Protein AF-A0A8B7TNI5-F1 (afdb_monomer_lite)

Organism: Castor canadensis (NCBI:txid51338)

Radius of gyration: 30.62 Å; chains: 1; bounding box: 78×44×74 Å

InterPro domains:
  IPR001715 Calponin homology domain [PS50021] (1-86)
  IPR036872 CH domain superfamily [G3DSA:1.10.418.10] (1-121)
  IPR043936 HOOK, N-terminal [PF19047] (1-116)

Sequence (181 aa):
MAQVLHQIDVAWFNESWLSRIKDDVGDNWRIKASNLKKVLQGIMSYYHEFLGQQISEELIPDLNQITECSDSVELGRLLQLILGCAVNCEKKQEHIKNIMTLEESVQHVVMTAIQELMSKEIVSSPTSDAVGELEQQLKRALEELQEALAEKEELKQRCQELDMQVWTKNPDWKRAFSYFN

pLDDT: mean 86.15, std 14.35, range [37.81, 97.44]

Foldseek 3Di:
DLVLLCVLPCPQSPPVLSVVQDPPCDLVLVSVLVNVVSLLVSLQCCCCPVVVWHADPVLQADSCCCRPVVDVVSVVSSVLSSLVSNCRGPCNVVVVVVLVVDDPVSNVVNVVSNVVRVVRRPPSVCDPVNVVVVVVVVVVVVVVVVVVVVVVVVVVVVVVVVVVVCCVVPCVVVVVVVVVD

Secondary structure (DSSP, 8-state):
-HHHHHHH-TTTS-HHHHTTSPS--TT-HHHHHHHHHHHHHHHHHIIIIIS--PPPGGGS--HHIIIII--HHHHHHHHHHHHHHHHHSTTHHHHHHHHHTS-HHHHHHHHHHHHHHHHHS------HHHHHHHHHHHHHHHHHHHHHHHHHHHHHHHHHHHHHHHHHH-HHHHHHHHT--

Structure (mmCIF, N/CA/C/O backbone):
data_AF-A0A8B7TNI5-F1
#
_entry.id   AF-A0A8B7TNI5-F1
#
loop_
_atom_site.group_PDB
_atom_site.id
_atom_site.type_symbol
_atom_site.label_atom_id
_atom_site.label_alt_id
_atom_site.label_comp_id
_atom_site.label_asym_id
_atom_site.label_entity_id
_atom_site.label_seq_id
_atom_site.pdbx_PDB_ins_code
_atom_site.Cartn_x
_atom_site.Cartn_y
_atom_site.Cartn_z
_atom_site.occupancy
_atom_site.B_iso_or_equiv
_atom_site.auth_seq_id
_atom_site.auth_comp_id
_atom_site.auth_asym_id
_atom_site.auth_atom_id
_atom_site.pdbx_PDB_model_num
ATOM 1 N N . MET A 1 1 ? 5.399 1.783 -11.616 1.00 93.06 1 MET A N 1
ATOM 2 C CA . MET A 1 1 ? 5.480 1.746 -10.135 1.00 93.06 1 MET A CA 1
ATOM 3 C C . MET A 1 1 ? 6.396 2.828 -9.589 1.00 93.06 1 MET A C 1
ATOM 5 O O . MET A 1 1 ? 5.879 3.753 -8.990 1.00 93.06 1 MET A O 1
ATOM 9 N N . ALA A 1 2 ? 7.711 2.789 -9.838 1.00 95.44 2 ALA A N 1
ATOM 10 C CA . ALA A 1 2 ? 8.630 3.803 -9.300 1.00 95.44 2 ALA A CA 1
ATOM 11 C C . ALA A 1 2 ? 8.264 5.248 -9.697 1.00 95.44 2 ALA A C 1
ATOM 13 O O . ALA A 1 2 ? 8.223 6.130 -8.849 1.00 95.44 2 ALA A O 1
ATOM 14 N N . GLN A 1 3 ? 7.893 5.467 -10.961 1.00 95.94 3 GLN A N 1
ATOM 15 C CA . GLN A 1 3 ? 7.399 6.767 -11.435 1.00 95.94 3 GLN A CA 1
ATOM 16 C C . GLN A 1 3 ? 6.119 7.227 -10.714 1.00 95.94 3 GLN A C 1
ATOM 18 O O . GLN A 1 3 ? 5.946 8.415 -10.478 1.00 95.94 3 GLN A O 1
ATOM 23 N N . VAL A 1 4 ? 5.234 6.294 -10.345 1.00 96.31 4 VAL A N 1
ATOM 24 C CA . VAL A 1 4 ? 3.995 6.606 -9.613 1.00 96.31 4 VAL A CA 1
ATOM 25 C C . VAL A 1 4 ? 4.327 7.038 -8.187 1.00 96.31 4 VAL A C 1
ATOM 27 O O . VAL A 1 4 ? 3.813 8.048 -7.733 1.00 96.31 4 VAL A O 1
ATOM 30 N N . LEU A 1 5 ? 5.243 6.336 -7.514 1.00 97.06 5 LEU A N 1
ATOM 31 C CA . LEU A 1 5 ? 5.729 6.725 -6.185 1.00 97.06 5 LEU A CA 1
ATOM 32 C C . LEU A 1 5 ? 6.367 8.119 -6.193 1.00 97.06 5 LEU A C 1
ATOM 34 O O . LEU A 1 5 ? 6.059 8.931 -5.327 1.00 97.06 5 LEU A O 1
ATOM 38 N N . HIS A 1 6 ? 7.166 8.432 -7.217 1.00 96.94 6 HIS A N 1
AT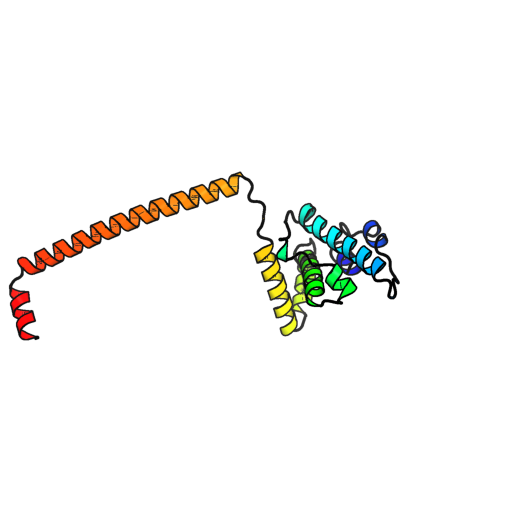OM 39 C CA . HIS A 1 6 ? 7.704 9.781 -7.414 1.00 96.94 6 HIS A CA 1
ATOM 40 C C . HIS A 1 6 ? 6.601 10.842 -7.543 1.00 96.94 6 HIS A C 1
ATOM 42 O O . HIS A 1 6 ? 6.717 11.913 -6.963 1.00 96.94 6 HIS A O 1
ATOM 48 N N . GLN A 1 7 ? 5.514 10.555 -8.267 1.00 95.44 7 GLN A N 1
ATOM 49 C CA . GLN A 1 7 ? 4.387 11.487 -8.399 1.00 95.44 7 GLN A CA 1
ATOM 50 C C . GLN A 1 7 ? 3.573 11.643 -7.107 1.00 95.44 7 GLN A C 1
ATOM 52 O O . GLN A 1 7 ? 3.079 12.738 -6.842 1.00 95.44 7 GLN A O 1
ATOM 57 N N . ILE A 1 8 ? 3.432 10.566 -6.326 1.00 95.00 8 ILE A N 1
ATOM 58 C CA . ILE A 1 8 ? 2.731 10.577 -5.034 1.00 95.00 8 ILE A CA 1
ATOM 59 C C . ILE A 1 8 ? 3.441 11.518 -4.060 1.00 95.00 8 ILE A C 1
ATOM 61 O O . ILE A 1 8 ? 2.802 12.367 -3.440 1.00 95.00 8 ILE A O 1
ATOM 65 N N . ASP A 1 9 ? 4.762 11.381 -3.945 1.00 94.81 9 ASP A N 1
ATOM 66 C CA . ASP A 1 9 ? 5.557 12.178 -3.021 1.00 94.81 9 ASP A CA 1
ATOM 67 C C . ASP A 1 9 ? 6.969 12.404 -3.572 1.00 94.81 9 ASP A C 1
ATOM 69 O O . ASP A 1 9 ? 7.885 11.600 -3.388 1.00 94.81 9 ASP A O 1
ATOM 73 N N . VAL A 1 10 ? 7.141 13.535 -4.259 1.00 94.94 10 VAL A N 1
ATOM 74 C CA . VAL A 1 10 ? 8.417 13.939 -4.869 1.00 94.94 10 VAL A CA 1
ATOM 75 C C . VAL A 1 10 ? 9.484 14.230 -3.808 1.00 94.94 10 VAL A C 1
ATOM 77 O O . VAL A 1 10 ? 10.674 14.095 -4.096 1.00 94.94 10 VAL A O 1
ATOM 80 N N . ALA A 1 11 ? 9.086 14.637 -2.597 1.00 94.19 11 ALA A N 1
ATOM 81 C CA . ALA A 1 11 ? 10.032 14.959 -1.534 1.00 94.19 11 ALA A CA 1
ATOM 82 C C . ALA A 1 11 ? 10.713 13.683 -1.024 1.00 94.19 11 ALA A C 1
ATOM 84 O O . ALA A 1 11 ? 11.940 13.651 -0.883 1.00 94.19 11 ALA A O 1
ATOM 85 N N . TRP A 1 12 ? 9.931 12.616 -0.836 1.00 95.62 12 TRP A N 1
ATOM 86 C CA . TRP A 1 12 ? 10.450 11.314 -0.426 1.00 95.62 12 TRP A CA 1
ATOM 87 C C . TRP A 1 12 ? 11.067 10.526 -1.586 1.00 95.62 12 TRP A C 1
ATOM 89 O O . TRP A 1 12 ? 12.254 10.192 -1.584 1.00 95.62 12 TRP A O 1
ATOM 99 N N . PHE A 1 13 ? 10.277 10.258 -2.625 1.00 97.06 13 PHE A N 1
ATOM 100 C CA . PHE A 1 13 ? 10.674 9.465 -3.786 1.00 97.06 13 PHE A CA 1
ATOM 101 C C . PHE A 1 13 ? 11.330 10.341 -4.855 1.00 97.06 13 PHE A C 1
ATOM 103 O O . PHE A 1 13 ? 10.938 10.310 -6.015 1.00 97.06 13 PHE A O 1
ATOM 110 N N . ASN A 1 14 ? 12.324 11.142 -4.478 1.00 96.62 14 ASN A N 1
ATOM 111 C CA . ASN A 1 14 ? 12.958 12.139 -5.346 1.00 96.62 14 ASN A CA 1
ATOM 112 C C . ASN A 1 14 ? 13.731 11.546 -6.549 1.00 96.62 14 ASN A C 1
ATOM 114 O O . ASN A 1 14 ? 13.917 10.334 -6.684 1.00 96.62 14 ASN A O 1
ATOM 118 N N . GLU A 1 15 ? 14.246 12.417 -7.422 1.00 96.31 15 GLU A N 1
ATOM 119 C CA . GLU A 1 15 ? 15.010 12.027 -8.621 1.00 96.31 15 GLU A CA 1
ATOM 120 C C . GLU A 1 15 ? 16.250 11.166 -8.308 1.00 96.31 15 GLU A C 1
ATOM 122 O O . GLU A 1 15 ? 16.621 10.276 -9.080 1.00 96.31 15 GLU A O 1
ATOM 127 N N . SER A 1 16 ? 16.880 11.372 -7.147 1.00 96.56 16 SER A N 1
ATOM 128 C CA . SER A 1 16 ? 18.048 10.585 -6.724 1.00 96.56 16 SER A CA 1
ATOM 129 C C . SER A 1 16 ? 17.676 9.161 -6.310 1.00 96.56 16 SER A C 1
ATOM 131 O O . SER A 1 16 ? 18.493 8.248 -6.431 1.00 96.56 16 SER A O 1
ATOM 133 N N . TRP A 1 17 ? 16.457 8.948 -5.813 1.00 97.06 17 TRP A N 1
ATOM 134 C CA . TRP A 1 17 ? 15.911 7.612 -5.601 1.00 97.06 17 TRP A CA 1
ATOM 135 C C . TRP A 1 17 ? 15.480 6.983 -6.930 1.00 97.06 17 TRP A C 1
ATOM 137 O O . TRP A 1 17 ? 15.874 5.853 -7.228 1.00 97.06 17 TRP A O 1
ATOM 147 N N . LEU A 1 18 ? 14.745 7.733 -7.758 1.00 96.19 18 LEU A N 1
ATOM 148 C CA . LEU A 1 18 ? 14.200 7.242 -9.025 1.00 96.19 18 LEU A CA 1
ATOM 149 C C . LEU A 1 18 ? 15.302 6.816 -10.008 1.00 96.19 18 LEU A C 1
ATOM 151 O O . LEU A 1 18 ? 15.192 5.758 -10.618 1.00 96.19 18 LEU A O 1
ATOM 155 N N . SER A 1 19 ? 16.409 7.559 -10.085 1.00 95.31 19 SER A N 1
ATOM 156 C CA . SER A 1 19 ? 17.571 7.229 -10.933 1.00 95.31 19 SER A CA 1
ATOM 157 C C . SER A 1 19 ? 18.267 5.904 -10.582 1.00 95.31 19 SER A C 1
ATOM 159 O O . SER A 1 19 ? 19.044 5.376 -11.378 1.00 95.31 19 SER A O 1
ATOM 161 N N . ARG A 1 20 ? 17.990 5.316 -9.408 1.00 95.00 20 ARG A N 1
ATOM 162 C CA . ARG A 1 20 ? 18.492 3.979 -9.029 1.00 95.00 20 ARG A CA 1
ATOM 163 C C . ARG A 1 20 ? 17.708 2.852 -9.698 1.00 95.00 20 ARG A C 1
ATOM 165 O O . ARG A 1 20 ? 18.152 1.693 -9.667 1.00 95.00 20 ARG A O 1
ATOM 172 N N . ILE A 1 21 ? 16.537 3.163 -10.243 1.00 95.31 21 ILE A N 1
ATOM 173 C CA . ILE A 1 21 ? 15.686 2.244 -10.987 1.00 95.31 21 ILE A CA 1
ATOM 174 C C . ILE A 1 21 ? 16.141 2.273 -12.442 1.00 95.31 21 ILE A C 1
ATOM 176 O O . ILE A 1 21 ? 16.249 3.331 -13.049 1.00 95.31 21 ILE A O 1
ATOM 180 N N . LYS A 1 22 ? 16.467 1.100 -12.990 1.00 93.12 22 LYS A N 1
ATOM 181 C CA . LYS A 1 22 ? 16.901 1.002 -14.387 1.00 93.12 22 LYS A CA 1
ATOM 182 C C . LYS A 1 22 ? 15.690 0.932 -15.308 1.00 93.12 22 LYS A C 1
ATOM 184 O O . LYS A 1 22 ? 14.884 0.012 -15.151 1.00 93.12 22 LYS A O 1
ATOM 189 N N . ASP A 1 23 ? 15.625 1.841 -16.269 1.00 86.50 23 ASP A N 1
ATOM 190 C CA . ASP A 1 23 ? 14.669 1.787 -17.374 1.00 86.50 23 ASP A CA 1
ATOM 191 C C . ASP A 1 23 ? 15.148 0.831 -18.480 1.00 86.50 23 ASP A C 1
ATOM 193 O O . ASP A 1 23 ? 16.291 0.369 -18.466 1.00 86.50 23 ASP A O 1
ATOM 197 N N . ASP A 1 24 ? 14.247 0.508 -19.411 1.00 78.25 24 ASP A N 1
ATOM 198 C CA . ASP A 1 24 ? 14.516 -0.300 -20.613 1.00 78.25 24 ASP A CA 1
ATOM 199 C C . ASP A 1 24 ? 15.202 -1.655 -20.343 1.00 78.25 24 ASP A C 1
ATOM 201 O O . ASP A 1 24 ? 16.195 -2.060 -20.945 1.00 78.25 24 ASP A O 1
ATOM 205 N N . VAL A 1 25 ? 14.667 -2.382 -19.363 1.00 80.19 25 VAL A N 1
ATOM 206 C CA . VAL A 1 25 ? 15.218 -3.664 -18.896 1.00 80.19 25 VAL A CA 1
ATOM 207 C C . VAL A 1 25 ? 14.889 -4.865 -19.790 1.00 80.19 25 VAL A C 1
ATOM 209 O O . VAL A 1 25 ? 15.373 -5.966 -19.512 1.00 80.19 25 VAL A O 1
ATOM 212 N N . GLY A 1 26 ? 14.088 -4.677 -20.846 1.00 82.06 26 GLY A N 1
ATOM 213 C CA . GLY A 1 26 ? 13.642 -5.743 -21.749 1.00 82.06 26 GLY A CA 1
ATOM 214 C C . GLY A 1 26 ? 13.120 -6.968 -20.988 1.00 82.06 26 GLY A C 1
ATOM 215 O O . GLY A 1 26 ? 12.320 -6.842 -20.058 1.00 82.06 26 GLY A O 1
ATOM 216 N N . ASP A 1 27 ? 13.641 -8.150 -21.320 1.00 80.56 27 ASP A N 1
ATOM 217 C CA . ASP A 1 27 ? 13.312 -9.422 -20.654 1.00 80.56 27 ASP A CA 1
ATOM 218 C C . ASP A 1 27 ? 14.308 -9.833 -19.562 1.00 80.56 27 ASP A C 1
ATOM 220 O O . ASP A 1 27 ? 14.298 -10.966 -19.077 1.00 80.56 27 ASP A O 1
ATOM 224 N N . ASN A 1 28 ? 15.162 -8.912 -19.108 1.00 88.31 28 ASN A N 1
ATOM 225 C CA . ASN A 1 28 ? 16.115 -9.212 -18.048 1.00 88.31 28 ASN A CA 1
ATOM 226 C C . ASN A 1 28 ? 15.429 -9.259 -16.673 1.00 88.31 28 ASN A C 1
ATOM 228 O O . ASN A 1 28 ? 15.397 -8.277 -15.923 1.00 88.31 28 ASN A O 1
ATOM 232 N N . TRP A 1 29 ? 14.912 -10.438 -16.328 1.00 86.81 29 TRP A N 1
ATOM 233 C CA . TRP A 1 29 ? 14.210 -10.699 -15.070 1.00 86.81 29 TRP A CA 1
ATOM 234 C C . TRP A 1 29 ? 15.041 -10.339 -13.830 1.00 86.81 29 TRP A C 1
ATOM 236 O O . TRP A 1 29 ? 14.487 -9.85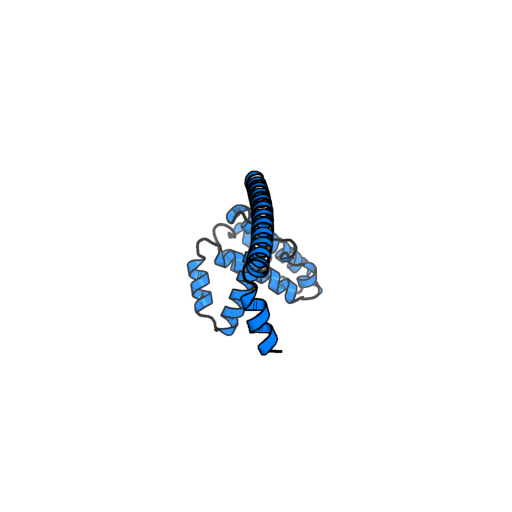0 -12.850 1.00 86.81 29 TRP A O 1
ATOM 246 N N . ARG A 1 30 ? 16.378 -10.475 -13.877 1.00 89.62 30 ARG A N 1
ATOM 247 C CA . ARG A 1 30 ? 17.251 -10.112 -12.745 1.00 89.62 30 ARG A CA 1
ATOM 248 C C . ARG A 1 30 ? 17.224 -8.615 -12.464 1.00 89.62 30 ARG A C 1
ATOM 250 O O . ARG A 1 30 ? 17.228 -8.207 -11.302 1.00 89.62 30 ARG A O 1
ATOM 257 N N . ILE A 1 31 ? 17.191 -7.784 -13.510 1.00 91.44 31 ILE A N 1
ATOM 258 C CA . ILE A 1 31 ? 17.092 -6.333 -13.324 1.00 91.44 31 ILE A CA 1
ATOM 259 C C . ILE A 1 31 ? 15.670 -5.956 -12.896 1.00 91.44 31 ILE A C 1
ATOM 261 O O . ILE A 1 31 ? 15.531 -5.141 -11.986 1.00 91.44 31 ILE A O 1
ATOM 265 N N . LYS A 1 32 ? 14.630 -6.602 -13.449 1.00 90.81 32 LYS A N 1
ATOM 266 C CA . LYS A 1 32 ? 13.241 -6.441 -12.972 1.00 90.81 32 LYS A CA 1
ATOM 267 C C . LYS A 1 32 ? 13.137 -6.736 -11.469 1.00 90.81 32 LYS A C 1
ATOM 269 O O . LYS A 1 32 ? 12.667 -5.883 -10.721 1.00 90.81 32 LYS A O 1
ATOM 274 N N . ALA A 1 33 ? 13.683 -7.861 -11.007 1.00 92.25 33 ALA A N 1
ATOM 275 C CA . ALA A 1 33 ? 13.707 -8.237 -9.594 1.00 92.25 33 ALA A CA 1
ATOM 276 C C . ALA A 1 33 ? 14.486 -7.229 -8.733 1.00 92.25 33 ALA A C 1
ATOM 278 O O . ALA A 1 33 ? 14.032 -6.837 -7.660 1.00 92.25 33 ALA A O 1
ATOM 279 N N . SER A 1 34 ? 15.640 -6.748 -9.210 1.00 94.50 34 SER A N 1
ATOM 280 C CA . SER A 1 34 ? 16.405 -5.703 -8.515 1.00 94.50 34 SER A CA 1
ATOM 281 C C . SER A 1 34 ? 15.630 -4.385 -8.399 1.00 94.50 34 SER A C 1
ATOM 283 O O . SER A 1 34 ? 15.678 -3.738 -7.353 1.00 94.50 34 SER A O 1
ATOM 285 N N . ASN A 1 35 ? 14.907 -3.987 -9.447 1.00 95.56 35 ASN A N 1
ATOM 286 C CA . ASN A 1 35 ? 14.078 -2.786 -9.439 1.00 95.56 35 ASN A CA 1
ATOM 287 C C . ASN A 1 35 ? 12.899 -2.928 -8.469 1.00 95.56 35 ASN A C 1
ATOM 289 O O . ASN A 1 35 ? 12.677 -2.027 -7.664 1.00 95.56 35 ASN A O 1
ATOM 293 N N . LEU A 1 36 ? 12.192 -4.063 -8.484 1.00 95.75 36 LEU A N 1
ATOM 294 C CA . LEU A 1 36 ? 11.097 -4.320 -7.545 1.00 95.75 36 LEU A CA 1
ATOM 295 C C . LEU A 1 36 ? 11.576 -4.323 -6.090 1.00 95.75 36 LEU A C 1
ATOM 297 O O . LEU A 1 36 ? 10.908 -3.744 -5.239 1.00 95.75 36 LEU A O 1
ATOM 301 N N . LYS A 1 37 ? 12.765 -4.875 -5.806 1.00 96.06 37 LYS A N 1
ATOM 302 C CA . LYS A 1 37 ? 13.368 -4.818 -4.462 1.00 96.06 37 LYS A CA 1
ATOM 303 C C . LYS A 1 37 ? 13.563 -3.382 -3.983 1.00 96.06 37 LYS A C 1
ATOM 305 O O . LYS A 1 37 ? 13.221 -3.074 -2.849 1.00 96.06 37 LYS A O 1
ATOM 310 N N . LYS A 1 38 ? 14.061 -2.492 -4.847 1.00 96.94 38 LYS A N 1
ATOM 311 C CA . LYS A 1 38 ? 14.236 -1.065 -4.516 1.00 96.94 38 LYS A CA 1
ATOM 312 C C . LYS A 1 38 ? 12.902 -0.349 -4.315 1.00 96.94 38 LYS A C 1
ATOM 314 O O . LYS A 1 38 ? 12.800 0.493 -3.429 1.00 96.94 38 LYS A O 1
ATOM 319 N N . VAL A 1 39 ? 11.896 -0.681 -5.129 1.00 97.44 39 VAL A N 1
ATOM 320 C CA . VAL A 1 39 ? 10.532 -0.150 -4.992 1.00 97.44 39 VAL A CA 1
ATOM 321 C C . VAL A 1 39 ? 9.943 -0.557 -3.647 1.00 97.44 39 VAL A C 1
ATOM 323 O O . VAL A 1 39 ? 9.553 0.317 -2.880 1.00 97.44 39 VAL A O 1
ATOM 326 N N . LEU A 1 40 ? 9.951 -1.854 -3.328 1.00 96.75 40 LEU A N 1
ATOM 327 C CA . LEU A 1 40 ? 9.428 -2.362 -2.064 1.00 96.75 40 LEU A CA 1
ATOM 328 C C . LEU A 1 40 ? 10.180 -1.767 -0.868 1.00 96.75 40 LEU A C 1
ATOM 330 O O . LEU A 1 40 ? 9.545 -1.287 0.058 1.00 96.75 40 LEU A O 1
ATOM 334 N N . GLN A 1 41 ? 11.514 -1.711 -0.907 1.00 96.56 41 GLN A N 1
ATOM 335 C CA . GLN A 1 41 ? 12.301 -1.065 0.152 1.00 96.56 41 GLN A CA 1
ATOM 336 C C . GLN A 1 41 ? 11.929 0.410 0.343 1.00 96.56 41 GLN A C 1
ATOM 338 O O . GLN A 1 41 ? 11.773 0.851 1.475 1.00 96.56 41 GLN A O 1
ATOM 343 N N . GLY A 1 42 ? 11.749 1.163 -0.747 1.00 96.81 42 GLY A N 1
ATOM 344 C CA . GLY A 1 42 ? 11.331 2.564 -0.672 1.00 96.81 42 GLY A CA 1
ATOM 345 C C . GLY A 1 42 ? 9.955 2.738 -0.027 1.00 96.81 42 GLY A C 1
ATOM 346 O O . GLY A 1 42 ? 9.778 3.643 0.783 1.00 96.81 42 GLY A O 1
ATOM 347 N N . ILE A 1 43 ? 9.009 1.853 -0.353 1.00 96.25 43 ILE A N 1
ATOM 348 C CA . ILE A 1 43 ? 7.674 1.814 0.259 1.00 96.25 43 ILE A CA 1
ATOM 349 C C . ILE A 1 43 ? 7.779 1.484 1.752 1.00 96.25 43 ILE A C 1
ATOM 351 O O . ILE A 1 43 ? 7.238 2.219 2.569 1.00 96.25 43 ILE A O 1
ATOM 355 N N . MET A 1 44 ? 8.507 0.425 2.120 1.00 94.56 44 MET A N 1
ATOM 356 C CA . MET A 1 44 ? 8.668 0.014 3.521 1.00 94.56 44 MET A CA 1
ATOM 357 C C . MET A 1 44 ? 9.280 1.136 4.372 1.00 94.56 44 MET A C 1
ATOM 359 O O . MET A 1 44 ? 8.781 1.417 5.459 1.00 94.56 44 MET A O 1
ATOM 363 N N . SER A 1 45 ? 10.311 1.819 3.861 1.00 95.56 45 SER A N 1
ATOM 364 C CA . SER A 1 45 ? 10.893 2.993 4.524 1.00 95.56 45 SER A CA 1
ATOM 365 C C . SER A 1 45 ? 9.907 4.157 4.619 1.00 95.56 45 SER A C 1
ATOM 367 O O . SER A 1 45 ? 9.847 4.790 5.662 1.00 95.56 45 SER A O 1
ATOM 369 N N . TYR A 1 46 ? 9.100 4.429 3.586 1.00 95.56 46 TYR A N 1
ATOM 370 C CA . TYR A 1 46 ? 8.075 5.481 3.648 1.00 95.56 46 TYR A CA 1
ATOM 371 C C . TYR A 1 46 ? 7.055 5.212 4.758 1.00 95.56 46 TYR A C 1
ATOM 373 O O . TYR A 1 46 ? 6.762 6.079 5.577 1.00 95.56 46 TYR A O 1
ATOM 381 N N . TYR A 1 47 ? 6.554 3.982 4.824 1.00 92.56 47 TYR A N 1
ATOM 382 C CA . TYR A 1 47 ? 5.628 3.566 5.868 1.00 92.56 47 TYR A CA 1
ATOM 383 C C . TYR A 1 47 ? 6.227 3.708 7.265 1.00 92.56 47 TYR A C 1
ATOM 385 O O . TYR A 1 47 ? 5.609 4.299 8.148 1.00 92.56 47 TYR A O 1
ATOM 393 N N . HIS A 1 48 ? 7.452 3.227 7.449 1.00 91.12 48 HIS A N 1
ATOM 394 C CA . HIS A 1 48 ? 8.093 3.246 8.753 1.00 91.12 48 HIS A CA 1
ATOM 395 C C . HIS A 1 48 ? 8.512 4.654 9.196 1.00 91.12 48 HIS A C 1
ATOM 397 O O . HIS A 1 48 ? 8.208 5.069 10.310 1.00 91.12 48 HIS A O 1
ATOM 403 N N . GLU A 1 49 ? 9.215 5.388 8.335 1.00 93.12 49 GLU A N 1
ATOM 404 C CA . GLU A 1 49 ? 9.896 6.633 8.697 1.00 93.12 49 GLU A CA 1
ATOM 405 C C . GLU A 1 49 ? 9.002 7.868 8.530 1.00 93.12 49 GLU A C 1
ATOM 407 O O . GLU A 1 49 ? 9.112 8.804 9.320 1.00 93.12 49 GLU A O 1
ATOM 412 N N . PHE A 1 50 ? 8.121 7.883 7.523 1.00 91.19 50 PHE A N 1
ATOM 413 C CA . PHE A 1 50 ? 7.243 9.025 7.253 1.00 91.19 50 PHE A CA 1
ATOM 414 C C . PHE A 1 50 ? 5.849 8.841 7.864 1.00 91.19 50 PHE A C 1
ATOM 416 O O . PHE A 1 50 ? 5.347 9.748 8.524 1.00 91.19 50 PHE A O 1
ATOM 423 N N . 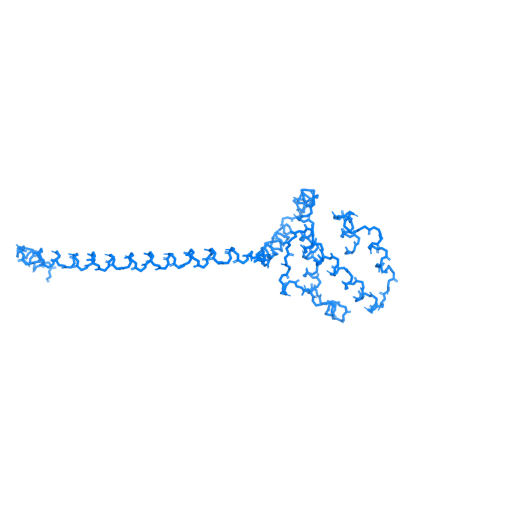LEU A 1 51 ? 5.230 7.667 7.686 1.00 88.50 51 LEU A N 1
ATOM 424 C CA . LEU A 1 51 ? 3.891 7.395 8.229 1.00 88.50 51 LEU A CA 1
ATOM 425 C C . LEU A 1 51 ? 3.913 6.908 9.686 1.00 88.50 51 LEU A C 1
ATOM 427 O O . LEU A 1 51 ? 2.883 6.964 10.356 1.00 88.50 51 LEU A O 1
ATOM 431 N N . GLY A 1 52 ? 5.062 6.442 10.189 1.00 87.12 52 GLY A N 1
ATOM 432 C CA . GLY A 1 52 ? 5.179 5.880 11.538 1.00 87.12 52 GLY A CA 1
ATOM 433 C C . GLY A 1 52 ? 4.428 4.555 11.713 1.00 87.12 52 GLY A C 1
ATOM 434 O O . GLY A 1 52 ? 3.998 4.231 12.818 1.00 87.12 52 GLY A O 1
ATOM 435 N N . GLN A 1 53 ? 4.227 3.808 10.627 1.00 85.50 53 GLN A N 1
ATOM 436 C CA . GLN A 1 53 ? 3.436 2.580 10.578 1.00 85.50 53 GLN A CA 1
ATOM 437 C C . GLN A 1 53 ? 4.302 1.379 10.195 1.00 85.50 53 GLN A C 1
ATOM 439 O O . GLN A 1 53 ? 5.244 1.486 9.408 1.00 85.50 53 GLN A O 1
ATOM 444 N N . GLN A 1 54 ? 3.961 0.207 10.730 1.00 85.06 54 GLN A N 1
ATOM 445 C CA . GLN A 1 54 ? 4.589 -1.053 10.351 1.00 85.06 54 GLN A CA 1
ATOM 446 C C . GLN A 1 54 ? 3.653 -1.847 9.438 1.00 85.06 54 GLN A C 1
ATOM 448 O O . GLN A 1 54 ? 2.494 -2.083 9.769 1.00 85.06 54 GLN A O 1
ATOM 453 N N . ILE A 1 55 ? 4.171 -2.283 8.290 1.00 86.81 55 ILE A N 1
ATOM 454 C CA . ILE A 1 55 ? 3.441 -3.167 7.380 1.00 86.81 55 ILE A CA 1
ATOM 455 C C . ILE A 1 55 ? 3.516 -4.597 7.929 1.00 86.81 55 ILE A C 1
ATOM 457 O O . ILE A 1 55 ? 4.610 -5.101 8.193 1.00 86.81 55 ILE A O 1
ATOM 461 N N . SER A 1 56 ? 2.360 -5.246 8.088 1.00 86.69 56 SER A N 1
ATOM 462 C CA . SER A 1 56 ? 2.272 -6.661 8.470 1.00 86.69 56 SER A CA 1
ATOM 463 C C . SER A 1 56 ? 2.934 -7.562 7.422 1.00 86.69 56 SER A C 1
ATOM 465 O O . SER A 1 56 ? 2.797 -7.319 6.223 1.00 86.69 56 SER A O 1
ATOM 467 N N . GLU A 1 57 ? 3.606 -8.633 7.857 1.00 86.81 57 GLU A N 1
ATOM 468 C CA . GLU A 1 57 ? 4.298 -9.575 6.962 1.00 86.81 57 GLU A CA 1
ATOM 469 C C . GLU A 1 57 ? 3.372 -10.174 5.892 1.00 86.81 57 GLU A C 1
ATOM 471 O O . GLU A 1 57 ? 3.808 -10.415 4.771 1.00 86.81 57 GLU 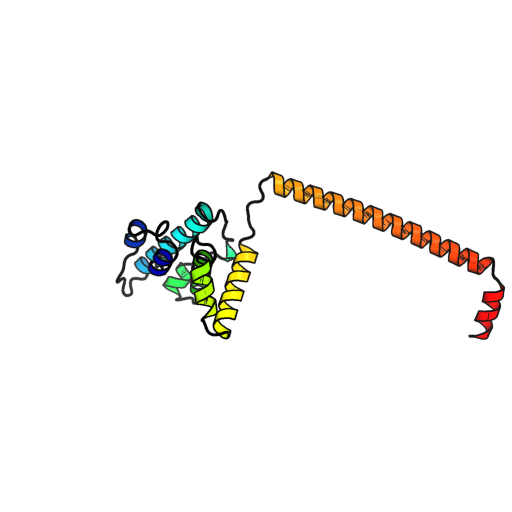A O 1
ATOM 476 N N . GLU A 1 58 ? 2.079 -10.331 6.190 1.00 84.94 58 GLU A N 1
ATOM 477 C CA . GLU A 1 58 ? 1.076 -10.852 5.247 1.00 84.94 58 GLU A CA 1
ATOM 478 C C . GLU A 1 58 ? 0.819 -9.940 4.037 1.00 84.94 58 GLU A C 1
ATOM 480 O O . GLU A 1 58 ? 0.324 -10.396 3.004 1.00 84.94 58 GLU A O 1
ATOM 485 N N . LEU A 1 59 ? 1.104 -8.643 4.175 1.00 86.50 59 LEU A N 1
ATOM 486 C CA . LEU A 1 59 ? 0.941 -7.650 3.113 1.00 86.50 59 LEU A CA 1
ATOM 487 C C . LEU A 1 59 ? 2.211 -7.486 2.270 1.00 86.50 59 LEU A C 1
ATOM 489 O O . LEU A 1 59 ? 2.166 -6.847 1.218 1.00 86.50 59 LEU A O 1
ATOM 493 N N . ILE A 1 60 ? 3.342 -8.044 2.715 1.00 91.88 60 ILE A N 1
ATOM 494 C CA . ILE A 1 60 ? 4.617 -7.936 2.008 1.00 91.88 60 ILE A CA 1
ATOM 495 C C . ILE A 1 60 ? 4.597 -8.895 0.806 1.00 91.88 60 ILE A C 1
ATOM 497 O O . ILE A 1 60 ? 4.487 -10.105 0.996 1.00 91.88 60 ILE A O 1
ATOM 501 N N . PRO A 1 61 ? 4.719 -8.390 -0.436 1.00 94.12 61 PRO A N 1
ATOM 502 C CA . PRO A 1 61 ? 4.637 -9.233 -1.621 1.00 94.12 61 PRO A CA 1
ATOM 503 C C . PRO A 1 61 ? 5.904 -10.072 -1.836 1.00 94.12 61 PRO A C 1
ATOM 505 O O . PRO A 1 61 ? 7.026 -9.571 -1.681 1.00 94.12 61 PRO A O 1
ATOM 508 N N . ASP A 1 62 ? 5.744 -11.312 -2.307 1.00 94.25 62 ASP A N 1
ATOM 509 C CA . ASP A 1 62 ? 6.870 -12.130 -2.773 1.00 94.25 62 ASP A CA 1
ATOM 510 C C . ASP A 1 62 ? 7.316 -11.680 -4.170 1.00 94.25 62 ASP A C 1
ATOM 512 O O . ASP A 1 62 ? 6.759 -12.040 -5.211 1.00 94.25 62 ASP A O 1
ATOM 516 N N . LEU A 1 63 ? 8.387 -10.890 -4.197 1.00 93.69 63 LEU A N 1
ATOM 517 C CA . LEU A 1 63 ? 8.937 -10.342 -5.432 1.00 93.69 63 LEU A CA 1
ATOM 518 C C . LEU A 1 63 ? 9.445 -11.412 -6.407 1.00 93.69 63 LEU A C 1
ATOM 520 O O . LEU A 1 63 ? 9.488 -11.138 -7.608 1.00 93.69 63 LEU A O 1
ATOM 524 N N . ASN A 1 64 ? 9.830 -12.601 -5.927 1.00 91.12 64 ASN A N 1
ATOM 525 C CA . ASN A 1 64 ? 10.286 -13.673 -6.811 1.00 91.12 64 ASN A CA 1
ATOM 526 C C . ASN A 1 64 ? 9.110 -14.234 -7.613 1.00 91.12 64 ASN A C 1
ATOM 528 O O . ASN A 1 64 ? 9.246 -14.418 -8.821 1.00 91.12 64 ASN A O 1
ATOM 532 N N . GLN A 1 65 ? 7.938 -14.397 -6.990 1.00 92.56 65 GLN A N 1
ATOM 533 C CA . GLN A 1 65 ? 6.712 -14.828 -7.677 1.00 92.56 65 GLN A CA 1
ATOM 534 C C . GLN A 1 65 ? 6.282 -13.824 -8.753 1.00 92.56 65 GLN A C 1
ATOM 536 O O . GLN A 1 65 ? 5.895 -14.216 -9.856 1.00 92.56 65 GLN A O 1
ATOM 541 N N . ILE A 1 66 ? 6.442 -12.521 -8.492 1.00 92.75 66 ILE A N 1
ATOM 542 C CA . ILE A 1 66 ? 6.178 -11.478 -9.495 1.00 92.75 66 ILE A CA 1
ATOM 543 C C . ILE A 1 66 ? 7.134 -11.617 -10.689 1.00 92.75 66 ILE A C 1
ATOM 545 O O . ILE A 1 66 ? 6.717 -11.487 -11.838 1.00 92.75 66 ILE A O 1
ATOM 549 N N . THR A 1 67 ? 8.426 -11.861 -10.446 1.00 88.75 67 THR A N 1
ATOM 550 C CA . THR A 1 67 ? 9.433 -11.853 -11.522 1.00 88.75 67 THR A CA 1
ATOM 551 C C . THR A 1 67 ? 9.587 -13.166 -12.274 1.00 88.75 67 THR A C 1
ATOM 553 O O . THR A 1 67 ? 9.924 -13.132 -13.455 1.00 88.75 67 THR A O 1
ATOM 556 N N . GLU A 1 68 ? 9.385 -14.300 -11.607 1.00 87.75 68 GLU A N 1
ATOM 557 C CA . GLU A 1 68 ? 9.611 -15.637 -12.167 1.00 87.75 68 GLU A CA 1
ATOM 558 C C . GLU A 1 68 ? 8.307 -16.277 -12.645 1.00 87.75 68 GLU A C 1
ATOM 560 O O . GLU A 1 68 ? 8.282 -16.897 -13.707 1.00 87.75 68 GLU A O 1
ATOM 565 N N . CYS A 1 69 ? 7.215 -16.081 -11.903 1.00 88.62 69 CYS A N 1
ATOM 566 C CA . CYS A 1 69 ? 5.919 -16.696 -12.189 1.00 88.62 69 CYS A CA 1
ATOM 567 C C . CYS A 1 69 ? 4.901 -15.716 -12.787 1.00 88.62 69 CYS A C 1
ATOM 569 O O . CYS A 1 69 ? 3.841 -16.147 -13.231 1.00 88.62 69 CYS A O 1
ATOM 571 N N . SER A 1 70 ? 5.225 -14.416 -12.852 1.00 88.50 70 SER A N 1
ATOM 572 C CA . SER A 1 70 ? 4.285 -13.361 -13.266 1.00 88.50 70 SER A CA 1
ATOM 573 C C . SER A 1 70 ? 2.986 -13.387 -12.451 1.00 88.50 70 SER A C 1
ATOM 575 O O . SER A 1 70 ? 1.899 -13.175 -12.989 1.00 88.50 70 SER A O 1
ATOM 577 N N . ASP A 1 71 ? 3.105 -13.673 -11.152 1.00 94.62 71 ASP A N 1
ATOM 578 C CA . ASP A 1 71 ? 1.966 -13.804 -10.249 1.00 94.62 71 ASP A CA 1
ATOM 579 C C . ASP A 1 71 ? 1.229 -12.461 -10.081 1.00 94.62 71 ASP A C 1
ATOM 581 O O . ASP A 1 71 ? 1.791 -11.460 -9.622 1.00 94.62 71 ASP A O 1
ATOM 585 N N . SER A 1 72 ? -0.048 -12.434 -10.473 1.00 93.94 72 SER A N 1
ATOM 586 C CA . SER A 1 72 ? -0.885 -11.234 -10.414 1.00 93.94 72 SER A CA 1
ATOM 587 C C . SER A 1 72 ? -1.349 -10.880 -9.000 1.00 93.94 72 SER A C 1
ATOM 589 O O . SER A 1 72 ? -1.681 -9.723 -8.752 1.00 93.94 72 SER A O 1
ATOM 591 N N . VAL A 1 73 ? -1.395 -11.850 -8.084 1.00 93.69 73 VAL A N 1
ATOM 592 C CA . VAL A 1 73 ? -1.804 -11.645 -6.687 1.00 93.69 73 VAL A CA 1
ATOM 593 C C . VAL A 1 73 ? -0.702 -10.903 -5.939 1.00 93.69 73 VAL A C 1
ATOM 595 O O . VAL A 1 73 ? -0.966 -9.868 -5.327 1.00 93.69 73 VAL A O 1
ATOM 598 N N . GLU A 1 74 ? 0.546 -11.356 -6.062 1.00 95.06 74 GLU A N 1
ATOM 599 C CA . GLU A 1 74 ? 1.701 -10.678 -5.457 1.00 95.06 74 GLU A CA 1
ATOM 600 C C . GLU A 1 74 ? 1.935 -9.295 -6.084 1.00 95.06 74 GLU A C 1
ATOM 602 O O . GLU A 1 74 ? 2.248 -8.320 -5.393 1.00 95.06 74 GLU A O 1
ATOM 607 N N . LEU A 1 75 ? 1.691 -9.162 -7.393 1.00 95.06 75 LEU A N 1
ATOM 608 C CA . LEU A 1 75 ? 1.690 -7.861 -8.059 1.00 95.06 75 LEU A CA 1
ATOM 609 C C . LEU A 1 75 ? 0.599 -6.935 -7.499 1.00 95.06 75 LEU A C 1
ATOM 611 O O . LEU A 1 75 ? 0.848 -5.745 -7.288 1.00 95.06 75 LEU A O 1
ATOM 615 N N . GLY A 1 76 ? -0.592 -7.482 -7.245 1.00 93.94 76 GLY A N 1
ATOM 616 C CA . GLY A 1 76 ? -1.716 -6.784 -6.628 1.00 93.94 76 GLY A CA 1
ATOM 617 C C . GLY A 1 76 ? -1.375 -6.256 -5.236 1.00 93.94 76 GLY A C 1
ATOM 618 O O . GLY A 1 76 ? -1.605 -5.078 -4.974 1.00 93.94 76 GLY A O 1
ATOM 619 N N . ARG A 1 77 ? -0.733 -7.069 -4.388 1.00 94.25 77 ARG A N 1
ATOM 620 C CA . ARG A 1 77 ? -0.242 -6.640 -3.065 1.00 94.25 77 ARG A CA 1
ATOM 621 C C . ARG A 1 77 ? 0.750 -5.483 -3.162 1.00 94.25 77 ARG A C 1
ATOM 623 O O . ARG A 1 77 ? 0.631 -4.499 -2.437 1.00 94.25 77 ARG A O 1
ATOM 630 N N . LEU A 1 78 ? 1.694 -5.541 -4.104 1.00 96.00 78 LEU A N 1
ATOM 631 C CA . LEU A 1 78 ? 2.640 -4.439 -4.304 1.00 96.00 78 LEU A CA 1
ATOM 632 C C . LEU A 1 78 ? 1.933 -3.143 -4.739 1.00 96.00 78 LEU A C 1
ATOM 634 O O . LEU A 1 78 ? 2.276 -2.061 -4.265 1.00 96.00 78 LEU A O 1
ATOM 638 N N . LEU A 1 79 ? 0.943 -3.242 -5.630 1.00 95.75 79 LEU A N 1
ATOM 639 C CA . LEU A 1 79 ? 0.120 -2.102 -6.048 1.00 95.75 79 LEU A CA 1
ATOM 640 C C . LEU A 1 79 ? -0.737 -1.554 -4.902 1.00 95.75 79 LEU A C 1
ATOM 642 O O . LEU A 1 79 ? -0.884 -0.338 -4.787 1.00 95.75 79 LEU A O 1
ATOM 646 N N . GLN A 1 80 ? -1.264 -2.431 -4.050 1.00 94.50 80 GLN A N 1
ATOM 647 C CA . GLN A 1 80 ? -2.021 -2.065 -2.860 1.00 94.50 80 GLN A CA 1
ATOM 648 C C . GLN A 1 80 ? -1.155 -1.227 -1.912 1.00 94.50 80 GLN A C 1
ATOM 650 O O . GLN A 1 80 ? -1.579 -0.145 -1.525 1.00 94.50 80 GLN A O 1
ATOM 655 N N . LEU A 1 81 ? 0.098 -1.610 -1.645 1.00 95.25 81 LEU A N 1
ATOM 656 C CA . LEU A 1 81 ? 1.000 -0.776 -0.835 1.00 95.25 81 LEU A CA 1
ATOM 657 C C . LEU A 1 81 ? 1.257 0.614 -1.455 1.00 95.25 81 LEU A C 1
ATOM 659 O O . LEU A 1 81 ? 1.309 1.612 -0.742 1.00 95.25 81 LEU A O 1
ATOM 663 N N . ILE A 1 82 ? 1.373 0.714 -2.787 1.00 96.19 82 ILE A N 1
ATOM 664 C CA . ILE A 1 82 ? 1.516 2.012 -3.479 1.00 96.19 82 ILE A CA 1
ATOM 665 C C . ILE A 1 82 ? 0.252 2.867 -3.313 1.00 96.19 82 ILE A C 1
ATOM 667 O O . ILE A 1 82 ? 0.346 4.074 -3.085 1.00 96.19 82 ILE A O 1
ATOM 671 N N . LEU A 1 83 ? -0.930 2.254 -3.417 1.00 94.88 83 LEU A N 1
ATOM 672 C CA . LEU A 1 83 ? -2.205 2.915 -3.141 1.00 94.88 83 LEU A CA 1
ATOM 673 C C . LEU A 1 83 ? -2.260 3.413 -1.691 1.00 94.88 83 LEU A C 1
ATOM 675 O O . LEU A 1 83 ? -2.682 4.544 -1.457 1.00 94.88 83 LEU A O 1
ATOM 679 N N . GLY A 1 84 ? -1.774 2.612 -0.744 1.00 93.50 84 GLY A N 1
ATOM 680 C CA . GLY A 1 84 ? -1.628 2.990 0.656 1.00 93.50 84 GLY A CA 1
ATOM 681 C C . GLY A 1 84 ? -0.743 4.223 0.857 1.00 93.50 84 GLY A C 1
ATOM 682 O O . GLY A 1 84 ? -1.141 5.150 1.564 1.00 93.50 84 GLY A O 1
ATOM 683 N N . CYS A 1 85 ? 0.388 4.323 0.146 1.00 94.38 85 CYS A N 1
ATOM 684 C CA . CYS A 1 85 ? 1.181 5.557 0.117 1.00 94.38 85 CYS A CA 1
ATOM 685 C C . CYS A 1 85 ? 0.362 6.750 -0.412 1.00 94.38 85 CYS A C 1
ATOM 687 O O . CYS A 1 85 ? 0.382 7.820 0.190 1.00 94.38 85 CYS A O 1
ATOM 689 N N . ALA A 1 86 ? -0.385 6.577 -1.508 1.00 94.88 86 ALA A N 1
ATOM 690 C CA . ALA A 1 86 ? -1.162 7.655 -2.127 1.00 94.88 86 ALA A CA 1
ATOM 691 C C . ALA A 1 86 ? -2.283 8.207 -1.229 1.00 94.88 86 ALA A C 1
ATOM 693 O O . ALA A 1 86 ? -2.562 9.405 -1.261 1.00 94.88 86 ALA A O 1
ATOM 694 N N . VAL A 1 87 ? -2.941 7.361 -0.431 1.00 93.56 87 VAL A N 1
ATOM 695 C CA . VAL A 1 87 ? -4.044 7.789 0.453 1.00 93.56 87 VAL A CA 1
ATOM 696 C C . VAL A 1 87 ? -3.575 8.290 1.820 1.00 93.56 87 VAL A C 1
ATOM 698 O O . VAL A 1 87 ? -4.361 8.906 2.542 1.00 93.56 87 VAL A O 1
ATOM 701 N N . ASN A 1 88 ? -2.297 8.091 2.154 1.00 90.94 88 ASN A N 1
ATOM 702 C CA . ASN A 1 88 ? -1.693 8.551 3.404 1.00 90.94 88 ASN A CA 1
ATOM 703 C C . ASN A 1 88 ? -0.669 9.689 3.232 1.00 90.94 88 ASN A C 1
ATOM 705 O O . ASN A 1 88 ? -0.288 10.295 4.232 1.00 90.94 88 ASN A O 1
ATOM 709 N N . CYS A 1 89 ? -0.265 10.038 2.005 1.00 92.25 89 CYS A N 1
ATOM 710 C CA . CYS A 1 89 ? 0.665 11.143 1.755 1.00 92.25 89 CYS A CA 1
ATOM 711 C C . CYS A 1 89 ? 0.053 12.530 2.040 1.00 92.25 89 CYS A C 1
ATOM 713 O O . CYS A 1 89 ? -1.156 12.688 2.243 1.00 92.25 89 CYS A O 1
ATOM 715 N N . GLU A 1 90 ? 0.876 13.582 1.996 1.00 90.56 90 GLU A N 1
ATOM 716 C CA . GLU A 1 90 ? 0.419 14.967 2.199 1.00 90.56 90 GLU A CA 1
ATOM 717 C C . GLU A 1 90 ? -0.672 15.384 1.198 1.00 90.56 90 GLU A C 1
ATOM 719 O O . GLU A 1 90 ? -1.640 16.061 1.552 1.00 90.56 90 GLU A O 1
ATOM 724 N N . LYS A 1 91 ? -0.556 14.924 -0.055 1.00 91.75 91 LYS A N 1
ATOM 725 C CA . LYS A 1 91 ? -1.504 15.205 -1.145 1.00 91.75 91 LYS A CA 1
ATOM 726 C C . LYS A 1 91 ? -2.663 14.211 -1.225 1.00 91.75 91 LYS A C 1
ATOM 728 O O . LYS A 1 91 ? -3.393 14.207 -2.216 1.00 91.75 91 LYS A O 1
ATOM 733 N N . LYS A 1 92 ? -2.905 13.406 -0.183 1.00 91.75 92 LYS A N 1
ATOM 734 C CA . LYS A 1 92 ? -3.959 12.374 -0.168 1.00 91.75 92 LYS A CA 1
ATOM 735 C C . LYS A 1 92 ? -5.327 12.847 -0.649 1.00 91.75 92 LYS A C 1
ATOM 737 O O . LYS A 1 92 ? -6.032 12.105 -1.319 1.00 91.75 92 LYS A O 1
ATOM 742 N N . GLN A 1 93 ? -5.702 14.094 -0.360 1.00 92.69 93 GLN A N 1
ATOM 743 C CA . GLN A 1 93 ? -6.989 14.657 -0.782 1.00 92.69 93 GLN A CA 1
ATOM 744 C C . GLN A 1 93 ? -7.137 14.737 -2.310 1.00 92.69 93 GLN A C 1
ATOM 746 O O . GLN A 1 93 ? -8.240 14.581 -2.824 1.00 92.69 93 GLN A O 1
ATOM 751 N N . GLU A 1 94 ? -6.050 14.975 -3.044 1.00 94.00 94 GLU A N 1
ATOM 752 C CA . GLU A 1 94 ? -6.051 14.976 -4.509 1.00 94.00 94 GLU A CA 1
ATOM 753 C C . GLU A 1 94 ? -6.207 13.551 -5.053 1.00 94.00 94 GLU A C 1
ATOM 755 O O . GLU A 1 94 ? -7.062 13.297 -5.900 1.00 94.00 94 GLU A O 1
ATOM 760 N N . HIS A 1 95 ? -5.456 12.598 -4.498 1.00 91.50 95 HIS A N 1
ATOM 761 C CA . HIS A 1 95 ? -5.550 11.192 -4.886 1.00 91.50 95 HIS A CA 1
ATOM 762 C C . HIS A 1 95 ? -6.930 10.592 -4.580 1.00 91.50 95 HIS A C 1
ATOM 764 O O . HIS A 1 95 ? -7.498 9.916 -5.433 1.00 91.50 95 HIS A O 1
ATOM 770 N N . ILE A 1 96 ? -7.516 10.897 -3.417 1.00 90.75 96 ILE A N 1
ATOM 771 C CA . ILE A 1 96 ? -8.874 10.465 -3.047 1.00 90.75 96 ILE A CA 1
ATOM 772 C C . ILE A 1 96 ? -9.908 11.029 -4.027 1.00 90.75 96 ILE A C 1
ATOM 774 O O . ILE A 1 96 ? -10.773 10.291 -4.491 1.00 90.75 96 ILE A O 1
ATOM 778 N N . LYS A 1 97 ? -9.801 12.307 -4.411 1.00 90.81 97 LYS A N 1
ATOM 779 C CA . LYS A 1 97 ? -10.688 12.890 -5.431 1.00 90.81 97 LYS A CA 1
ATOM 780 C C . LYS A 1 97 ? -10.558 12.176 -6.774 1.00 90.81 97 LYS A C 1
ATOM 782 O O . LYS A 1 97 ? -11.577 11.908 -7.396 1.00 90.81 97 LYS A O 1
ATOM 787 N N . ASN A 1 98 ? -9.341 11.830 -7.192 1.00 91.50 98 ASN A N 1
ATOM 788 C CA . ASN A 1 98 ? -9.125 11.066 -8.422 1.00 91.50 98 ASN A CA 1
ATOM 789 C C . ASN A 1 98 ? -9.726 9.656 -8.339 1.00 91.50 98 ASN A C 1
ATOM 791 O O . ASN A 1 98 ? -10.248 9.165 -9.330 1.00 91.50 98 ASN A O 1
ATOM 795 N N . ILE A 1 99 ? -9.709 9.012 -7.169 1.00 90.62 99 ILE A N 1
ATOM 796 C CA . ILE A 1 99 ? -10.401 7.730 -6.970 1.00 90.62 99 ILE A CA 1
ATOM 797 C C . ILE A 1 99 ? -11.913 7.913 -7.155 1.00 90.62 99 ILE A C 1
ATOM 799 O O . ILE A 1 99 ? -12.545 7.118 -7.843 1.00 90.62 99 ILE A O 1
ATOM 803 N N . MET A 1 100 ? -12.490 8.990 -6.616 1.00 89.50 100 MET A N 1
ATOM 804 C CA . MET A 1 100 ? -13.925 9.282 -6.727 1.00 89.50 100 MET A CA 1
ATOM 805 C C . MET A 1 100 ? -14.406 9.604 -8.154 1.00 89.50 100 MET A C 1
ATOM 807 O O . MET A 1 100 ? -15.615 9.650 -8.380 1.00 89.50 100 MET A O 1
ATOM 811 N N . THR A 1 101 ? -13.508 9.838 -9.117 1.00 93.50 101 THR A N 1
ATOM 812 C CA . THR A 1 101 ? -13.875 10.018 -10.535 1.00 93.50 101 THR A CA 1
ATOM 813 C C . THR A 1 101 ? -13.829 8.720 -11.344 1.00 93.50 101 THR A C 1
ATOM 815 O O . THR A 1 101 ? -14.252 8.717 -12.500 1.00 93.50 101 THR A O 1
ATOM 818 N N . LEU A 1 102 ? -13.335 7.622 -10.758 1.00 91.69 102 LEU A N 1
ATOM 819 C CA . LEU A 1 102 ? -13.320 6.300 -11.388 1.00 91.69 102 LEU A CA 1
ATOM 820 C C . LEU A 1 102 ? -14.729 5.695 -11.449 1.00 91.69 102 LEU A C 1
ATOM 822 O O . LEU A 1 102 ? -15.654 6.163 -10.789 1.00 91.69 102 LEU A O 1
ATOM 826 N N . GLU A 1 103 ? -14.888 4.621 -12.220 1.00 95.50 103 GLU A N 1
ATOM 827 C CA . GLU A 1 103 ? -16.125 3.836 -12.245 1.00 95.50 103 GLU A CA 1
ATOM 828 C C . GLU A 1 103 ? -16.425 3.224 -10.865 1.00 95.50 103 GLU A C 1
ATOM 830 O O . GLU A 1 103 ? -15.508 2.809 -10.158 1.00 95.50 103 GLU A O 1
ATOM 835 N N . GLU A 1 104 ? -17.704 3.125 -10.491 1.00 91.88 104 GLU A N 1
ATOM 836 C CA . GLU A 1 104 ? -18.147 2.600 -9.188 1.00 91.88 104 GLU A CA 1
ATOM 837 C C . GLU A 1 104 ? -17.580 1.203 -8.884 1.00 91.88 104 GLU A C 1
ATOM 839 O O . GLU A 1 104 ? -17.123 0.937 -7.772 1.00 91.88 104 GLU A O 1
ATOM 844 N N . SER A 1 105 ? -17.522 0.332 -9.896 1.00 93.94 105 SER A N 1
ATOM 845 C CA . SER A 1 105 ? -16.922 -1.002 -9.788 1.00 93.94 105 SER A CA 1
ATOM 846 C C . SER A 1 105 ? -15.449 -0.940 -9.361 1.00 93.94 105 SER A C 1
ATOM 848 O O . SER A 1 105 ? -15.015 -1.693 -8.488 1.00 93.94 105 SER A O 1
ATOM 850 N N . VAL A 1 106 ? -14.688 0.006 -9.915 1.00 93.75 106 VAL A N 1
ATOM 851 C CA . VAL A 1 106 ? -13.271 0.226 -9.596 1.00 93.75 106 VAL A CA 1
ATOM 852 C C . VAL A 1 106 ? -13.117 0.889 -8.230 1.00 93.75 106 VAL A C 1
ATOM 854 O O . VAL A 1 106 ? -12.254 0.484 -7.452 1.00 93.75 106 VAL A O 1
ATOM 857 N N . GLN A 1 107 ? -13.967 1.867 -7.907 1.00 89.12 107 GLN A N 1
ATOM 858 C CA . GLN A 1 107 ? -13.979 2.510 -6.591 1.00 89.12 107 GLN A CA 1
ATOM 859 C C . GLN A 1 107 ? -14.164 1.486 -5.474 1.00 89.12 107 GLN A C 1
ATOM 861 O O . GLN A 1 107 ? -13.455 1.547 -4.472 1.00 89.12 107 GLN A O 1
ATOM 866 N N . HIS A 1 108 ? -15.069 0.522 -5.661 1.00 91.31 108 HIS A N 1
ATOM 867 C CA . HIS A 1 108 ? -15.314 -0.522 -4.674 1.00 91.31 108 HIS A CA 1
ATOM 868 C C . HIS A 1 108 ? -14.076 -1.400 -4.450 1.00 91.31 108 HIS A C 1
ATOM 870 O O . HIS A 1 108 ? -13.680 -1.609 -3.306 1.00 91.31 108 HIS A O 1
ATOM 876 N N . VAL A 1 109 ? -13.401 -1.828 -5.524 1.00 93.56 109 VAL A N 1
ATOM 877 C CA . VAL A 1 109 ? -12.149 -2.602 -5.427 1.00 93.56 109 VAL A CA 1
ATOM 878 C C . VAL A 1 109 ? -11.064 -1.816 -4.685 1.00 93.56 109 VAL A C 1
ATOM 880 O O . VAL A 1 109 ? -10.407 -2.352 -3.792 1.00 93.56 109 VAL A O 1
ATOM 883 N N . VAL A 1 110 ? -10.899 -0.530 -5.009 1.00 92.44 110 VAL A N 1
ATOM 884 C CA . VAL A 1 110 ? -9.938 0.363 -4.341 1.00 92.44 110 VAL A CA 1
ATOM 885 C C . VAL A 1 110 ? -10.287 0.539 -2.859 1.00 92.44 110 VAL A C 1
ATOM 887 O O . VAL A 1 110 ? -9.402 0.483 -2.007 1.00 92.44 110 VAL A O 1
ATOM 890 N N . MET A 1 111 ? -11.570 0.698 -2.533 1.00 92.75 111 MET A N 1
ATOM 891 C CA . MET A 1 111 ? -12.052 0.825 -1.158 1.00 92.75 111 MET A CA 1
ATOM 892 C C . MET A 1 111 ? -11.762 -0.436 -0.341 1.00 92.75 111 MET A C 1
ATOM 894 O O . MET A 1 111 ? -11.237 -0.325 0.765 1.00 92.75 111 MET A O 1
ATOM 898 N N . THR A 1 112 ? -12.043 -1.623 -0.884 1.00 91.81 112 THR A N 1
ATOM 899 C CA . THR A 1 112 ? -11.725 -2.899 -0.228 1.00 91.81 112 THR A CA 1
ATOM 900 C C . THR A 1 112 ? -10.223 -3.035 0.015 1.00 91.81 112 THR A C 1
ATOM 902 O O . THR A 1 112 ? -9.814 -3.396 1.116 1.00 91.81 112 THR A O 1
ATOM 905 N N . ALA A 1 113 ? -9.395 -2.669 -0.968 1.00 89.94 113 ALA A N 1
ATOM 906 C CA . ALA A 1 113 ? -7.942 -2.717 -0.834 1.00 89.94 113 ALA A CA 1
ATOM 907 C C . ALA A 1 113 ? -7.426 -1.776 0.275 1.00 89.94 113 ALA A C 1
ATOM 909 O O . ALA A 1 113 ? -6.567 -2.166 1.064 1.00 89.94 113 ALA A O 1
ATOM 910 N N . ILE A 1 114 ? -7.977 -0.561 0.382 1.00 89.50 114 ILE A N 1
ATOM 911 C CA . ILE A 1 114 ? -7.643 0.394 1.453 1.00 89.50 114 ILE A CA 1
ATOM 912 C C . ILE A 1 114 ? -8.112 -0.118 2.821 1.00 89.50 114 ILE A C 1
ATOM 914 O O . ILE A 1 114 ? -7.395 0.015 3.810 1.00 89.50 114 ILE A O 1
ATOM 918 N N . GLN A 1 115 ? -9.308 -0.702 2.902 1.00 88.69 115 GLN A N 1
ATOM 919 C CA . GLN A 1 115 ? -9.830 -1.258 4.152 1.00 88.69 115 GLN A CA 1
ATOM 920 C C . GLN A 1 115 ? -8.984 -2.426 4.654 1.00 88.69 115 GLN A C 1
ATOM 922 O O . GLN A 1 115 ? -8.727 -2.520 5.855 1.00 88.69 115 GLN A O 1
ATOM 927 N N . GLU A 1 116 ? -8.533 -3.296 3.752 1.00 88.06 116 GLU A N 1
ATOM 928 C CA . GLU A 1 116 ? -7.640 -4.394 4.105 1.00 88.06 116 GLU A CA 1
ATOM 929 C C . GLU A 1 116 ? -6.291 -3.874 4.618 1.00 88.06 116 GLU A C 1
ATOM 931 O O . GLU A 1 116 ? -5.816 -4.364 5.644 1.00 88.06 116 GLU A O 1
ATOM 936 N N . LEU A 1 117 ? -5.723 -2.847 3.971 1.00 85.12 117 LEU A N 1
ATOM 937 C CA . LEU A 1 117 ? -4.507 -2.180 4.445 1.00 85.12 117 LEU A CA 1
ATOM 938 C C . LEU A 1 117 ? -4.708 -1.621 5.846 1.00 85.12 117 LEU A C 1
ATOM 940 O O . LEU A 1 117 ? -4.002 -2.023 6.757 1.00 85.12 117 LEU A O 1
ATOM 944 N N . MET A 1 118 ? -5.728 -0.789 6.058 1.00 81.06 118 MET A N 1
ATOM 945 C CA . MET A 1 118 ? -5.950 -0.158 7.359 1.00 81.06 118 MET A CA 1
ATOM 946 C C . MET A 1 118 ? -6.266 -1.167 8.464 1.00 81.06 118 MET A C 1
ATOM 948 O O . MET A 1 118 ? -5.916 -0.932 9.610 1.00 81.06 118 MET A O 1
ATOM 952 N N . SER A 1 119 ? -6.897 -2.299 8.149 1.00 78.81 119 SER A N 1
ATOM 953 C CA . SER A 1 119 ? -7.197 -3.333 9.148 1.00 78.81 119 SER A CA 1
ATOM 954 C C . SER A 1 119 ? -5.949 -4.110 9.577 1.00 78.81 119 SER A C 1
ATOM 956 O O . SER A 1 119 ? -5.874 -4.569 10.714 1.00 78.81 119 SER A O 1
ATOM 958 N N . LYS A 1 120 ? -4.970 -4.260 8.676 1.00 68.94 120 LYS A N 1
ATOM 959 C CA . LYS A 1 120 ? -3.731 -5.027 8.890 1.00 68.94 120 LYS A CA 1
ATOM 960 C C . LYS A 1 120 ? -2.514 -4.144 9.218 1.00 68.94 120 LYS A C 1
ATOM 962 O O . LYS A 1 120 ? -1.529 -4.654 9.740 1.00 68.94 120 LYS A O 1
ATOM 967 N N . GLU A 1 121 ? -2.588 -2.839 8.950 1.00 58.16 121 GLU A N 1
ATOM 968 C CA . GLU A 1 121 ? -1.618 -1.795 9.328 1.00 58.16 121 GLU A CA 1
ATOM 969 C C . GLU A 1 121 ? -1.772 -1.353 10.796 1.00 58.16 121 GLU A C 1
ATOM 971 O O . GLU A 1 121 ? -0.899 -0.659 11.319 1.00 58.16 121 GLU A O 1
ATOM 976 N N . ILE A 1 122 ? -2.824 -1.794 11.509 1.00 50.94 122 ILE A N 1
ATOM 977 C CA . ILE A 1 122 ? -2.954 -1.630 12.972 1.00 50.94 122 ILE A CA 1
ATOM 978 C C . ILE A 1 122 ? -2.038 -2.645 13.677 1.00 50.94 122 ILE A C 1
ATOM 980 O O . ILE A 1 122 ? -2.445 -3.483 14.473 1.00 50.94 122 ILE A O 1
ATOM 984 N N . VAL A 1 123 ? -0.750 -2.547 13.379 1.00 47.22 123 VAL A N 1
ATOM 985 C CA . VAL A 1 123 ? 0.302 -2.751 14.365 1.00 47.22 123 VAL A CA 1
ATOM 986 C C . VAL A 1 123 ? 0.975 -1.391 14.510 1.00 47.22 123 VAL A C 1
ATOM 988 O O . VAL A 1 123 ? 2.171 -1.225 14.291 1.00 47.22 123 VAL A O 1
ATOM 991 N N . SER A 1 124 ? 0.189 -0.365 14.863 1.00 42.31 124 SER A N 1
ATOM 992 C CA . SER A 1 124 ? 0.770 0.740 15.617 1.00 42.31 124 SER A CA 1
ATOM 993 C C . SER A 1 124 ? 1.443 0.063 16.795 1.00 42.31 124 SER A C 1
ATOM 995 O O . SER A 1 124 ? 0.730 -0.558 17.586 1.00 42.31 124 SER A O 1
ATOM 997 N N . SER A 1 125 ? 2.777 0.080 16.865 1.00 40.47 125 SER A N 1
ATOM 998 C CA . SER A 1 125 ? 3.487 -0.406 18.041 1.00 40.47 125 SER A CA 1
ATOM 999 C C . SER A 1 125 ? 2.791 0.243 19.231 1.00 40.47 125 SER A C 1
ATOM 1001 O O . SER A 1 125 ? 2.873 1.473 19.361 1.00 40.47 125 SER A O 1
ATOM 1003 N N . PRO A 1 126 ? 2.035 -0.502 20.052 1.00 44.47 126 PRO A N 1
ATOM 1004 C CA . PRO A 1 126 ? 1.546 0.102 21.257 1.00 44.47 126 PRO A CA 1
ATOM 1005 C C . PRO A 1 126 ? 2.842 0.362 22.010 1.00 44.47 126 PRO A C 1
ATOM 1007 O O . PRO A 1 126 ? 3.671 -0.539 22.183 1.00 44.47 126 PRO A O 1
ATOM 1010 N N . THR A 1 127 ? 3.090 1.621 22.356 1.00 47.09 127 THR A N 1
ATOM 1011 C CA . THR A 1 127 ? 4.131 1.921 23.331 1.00 47.09 127 THR A CA 1
ATOM 1012 C C . THR A 1 127 ? 3.938 0.936 24.486 1.00 47.09 127 THR A C 1
ATOM 1014 O O . THR A 1 127 ? 2.804 0.560 24.788 1.00 47.09 127 THR A O 1
ATOM 1017 N N . SER A 1 128 ? 5.016 0.441 25.093 1.00 56.09 128 SER A N 1
ATOM 1018 C CA . SER A 1 128 ? 4.915 -0.550 26.181 1.00 56.09 128 SER A CA 1
ATOM 1019 C C . SER A 1 128 ? 3.888 -0.144 27.257 1.00 56.09 128 SER A C 1
ATOM 1021 O O . SER A 1 128 ? 3.292 -1.007 27.898 1.00 56.09 128 SER A O 1
ATOM 1023 N N . ASP A 1 129 ? 3.643 1.160 27.398 1.00 55.97 129 ASP A N 1
ATOM 1024 C CA . ASP A 1 129 ? 2.618 1.761 28.248 1.00 55.97 129 ASP A CA 1
ATOM 1025 C C . ASP A 1 129 ? 1.171 1.505 27.770 1.00 55.97 129 ASP A C 1
ATOM 1027 O O . ASP A 1 129 ? 0.310 1.195 28.587 1.00 55.97 129 ASP A O 1
ATOM 1031 N N . ALA A 1 130 ? 0.890 1.558 26.463 1.00 60.50 130 ALA A N 1
ATOM 1032 C CA . ALA A 1 130 ? -0.440 1.309 25.895 1.00 60.50 130 ALA A CA 1
ATOM 1033 C C . ALA A 1 130 ? -0.856 -0.172 25.971 1.00 60.50 130 ALA A C 1
ATOM 1035 O O . ALA A 1 130 ? -2.033 -0.467 26.179 1.00 60.50 130 ALA A O 1
ATOM 1036 N N . VAL A 1 131 ? 0.098 -1.109 25.852 1.00 69.00 131 VAL A N 1
ATOM 1037 C CA . VAL A 1 131 ? -0.174 -2.542 26.100 1.00 69.00 131 VAL A CA 1
ATOM 1038 C C . VAL A 1 131 ? -0.534 -2.761 27.565 1.00 69.00 131 VAL A C 1
ATOM 1040 O O . VAL A 1 131 ? -1.544 -3.398 27.857 1.00 69.00 131 VAL A O 1
ATOM 1043 N N . GLY A 1 132 ? 0.254 -2.191 28.482 1.00 73.88 132 GLY A N 1
ATOM 1044 C CA . GLY A 1 132 ? -0.001 -2.308 29.917 1.00 73.88 132 GLY A CA 1
ATOM 1045 C C . GLY A 1 132 ? -1.340 -1.692 30.331 1.00 73.88 132 GLY A C 1
ATOM 1046 O O . GLY A 1 132 ? -2.063 -2.265 31.146 1.00 73.88 132 GLY A O 1
ATOM 1047 N N . GLU A 1 133 ? -1.718 -0.558 29.738 1.00 80.56 133 GLU A N 1
ATOM 1048 C CA . GLU A 1 133 ? -3.010 0.076 29.998 1.00 80.56 133 GLU A CA 1
ATOM 1049 C C . GLU A 1 133 ? -4.185 -0.766 29.481 1.00 80.56 133 GLU A C 1
ATOM 1051 O O . GLU A 1 133 ? -5.185 -0.924 30.190 1.00 80.56 133 GLU A O 1
ATOM 1056 N N . LEU A 1 134 ? -4.045 -1.380 28.301 1.00 81.06 134 LEU A N 1
ATOM 1057 C CA . LEU A 1 134 ? -5.055 -2.279 27.745 1.00 81.06 134 LEU A CA 1
ATOM 1058 C C . LEU A 1 134 ? -5.209 -3.556 28.586 1.00 81.06 134 LEU A C 1
ATOM 1060 O O . LEU A 1 134 ? -6.334 -3.967 28.871 1.00 81.06 134 LEU A O 1
ATOM 1064 N N . GLU A 1 135 ? -4.108 -4.152 29.050 1.00 82.25 135 GLU A N 1
ATOM 1065 C CA . GLU A 1 135 ? -4.140 -5.296 29.972 1.00 82.25 135 GLU A CA 1
ATOM 1066 C C . GLU A 1 135 ? -4.830 -4.938 31.296 1.00 82.25 135 GLU A C 1
ATOM 1068 O O . GLU A 1 135 ? -5.630 -5.715 31.825 1.00 82.25 135 GLU A O 1
ATOM 1073 N N . GLN A 1 136 ? -4.577 -3.737 31.821 1.00 88.31 136 GLN A N 1
ATOM 1074 C CA . GLN A 1 136 ? -5.205 -3.273 33.053 1.00 88.31 136 GLN A CA 1
ATOM 1075 C C . GLN A 1 136 ? -6.703 -2.984 32.871 1.00 88.31 136 GLN A C 1
ATOM 1077 O O . GLN A 1 136 ? -7.496 -3.262 33.773 1.00 88.31 136 GLN A O 1
ATOM 1082 N N . GLN A 1 137 ? -7.115 -2.441 31.722 1.00 90.94 137 GLN A N 1
ATOM 1083 C CA . GLN A 1 137 ? -8.530 -2.281 31.372 1.00 90.94 137 GLN A CA 1
ATOM 1084 C C . GLN A 1 137 ? -9.230 -3.634 31.208 1.00 90.94 137 GLN A C 1
ATOM 1086 O O . GLN A 1 137 ? -10.317 -3.818 31.752 1.00 90.94 137 GLN A O 1
ATOM 1091 N N . LEU A 1 138 ? -8.590 -4.599 30.542 1.00 92.56 138 LEU A N 1
ATOM 1092 C CA . LEU A 1 138 ? -9.126 -5.950 30.380 1.00 92.56 138 LEU A CA 1
ATOM 1093 C C . LEU A 1 138 ? -9.333 -6.637 31.734 1.00 92.56 138 LEU A C 1
ATOM 1095 O O . LEU A 1 138 ? -10.374 -7.248 31.969 1.00 92.56 138 LEU A O 1
ATOM 1099 N N . LYS A 1 139 ? -8.363 -6.501 32.644 1.00 92.81 139 LYS A N 1
ATOM 1100 C CA . LYS A 1 139 ? -8.463 -7.065 33.991 1.00 92.81 139 LYS A CA 1
ATOM 1101 C C . LYS A 1 139 ? -9.617 -6.450 34.790 1.00 92.81 139 LYS A C 1
ATOM 1103 O O . LYS A 1 139 ? -10.390 -7.197 35.380 1.00 92.81 139 LYS A O 1
ATOM 1108 N N . ARG A 1 140 ? -9.780 -5.121 34.744 1.00 93.19 140 ARG A N 1
ATOM 1109 C CA . ARG A 1 140 ? -10.911 -4.421 35.383 1.00 93.19 140 ARG A CA 1
ATOM 1110 C C . ARG A 1 140 ? -12.260 -4.883 34.829 1.00 93.19 140 ARG A C 1
ATOM 1112 O O . ARG A 1 140 ? -13.149 -5.212 35.602 1.00 93.19 140 ARG A O 1
ATOM 1119 N N . ALA A 1 141 ? -12.387 -4.994 33.507 1.00 93.75 141 ALA A N 1
ATOM 1120 C CA . ALA A 1 141 ? -13.623 -5.453 32.873 1.00 93.75 141 ALA A CA 1
ATOM 1121 C C . ALA A 1 141 ? -13.987 -6.902 33.253 1.00 93.75 141 ALA A C 1
ATOM 1123 O O . ALA A 1 141 ? -15.163 -7.229 33.405 1.00 93.75 141 ALA A O 1
ATOM 1124 N N . LEU A 1 142 ? -12.991 -7.781 33.423 1.00 94.44 142 LEU A N 1
ATOM 1125 C CA . LEU A 1 142 ? -13.214 -9.152 33.896 1.00 94.44 142 LEU A CA 1
ATOM 1126 C C . LEU A 1 142 ? -13.676 -9.198 35.358 1.00 94.44 142 LEU A C 1
ATOM 1128 O O . LEU A 1 142 ? -14.554 -9.997 35.684 1.00 94.44 142 LEU A O 1
ATOM 1132 N N . GLU A 1 143 ? -13.108 -8.349 36.216 1.00 94.75 143 GLU A N 1
ATOM 1133 C CA . GLU A 1 143 ? -13.512 -8.220 37.621 1.00 94.75 143 GLU A CA 1
ATOM 1134 C C . GLU A 1 143 ? -14.957 -7.695 37.731 1.00 94.75 143 GLU A C 1
ATOM 1136 O O . GLU A 1 143 ? -15.781 -8.323 38.396 1.00 94.75 143 GLU A O 1
ATOM 1141 N N . GLU A 1 144 ? -15.308 -6.640 36.986 1.00 94.94 144 GLU A N 1
ATOM 1142 C CA . GLU A 1 144 ? -16.680 -6.105 36.917 1.00 94.94 144 GLU A CA 1
ATOM 1143 C C . GLU A 1 144 ? -17.684 -7.149 36.400 1.00 94.94 144 GLU A C 1
ATOM 1145 O O . GLU A 1 144 ? -18.793 -7.279 36.921 1.00 94.94 144 GLU A O 1
ATOM 1150 N N . LEU A 1 145 ? -17.297 -7.946 35.396 1.00 93.94 145 LEU A N 1
ATOM 1151 C CA . LEU A 1 145 ? -18.141 -9.021 34.876 1.00 93.94 145 LEU A CA 1
ATOM 1152 C C . LEU A 1 145 ? -18.376 -10.121 35.921 1.00 93.94 145 LEU A C 1
ATOM 1154 O O . LEU A 1 145 ? -19.487 -10.648 36.010 1.00 93.94 145 LEU A O 1
ATOM 1158 N N . GLN A 1 146 ? -17.356 -10.488 36.703 1.00 95.81 146 GLN A N 1
ATOM 1159 C CA . GLN A 1 146 ? -17.510 -11.465 37.783 1.00 95.81 146 GLN A CA 1
ATOM 1160 C C . GLN A 1 146 ? -18.435 -10.954 38.889 1.00 95.81 146 GLN A C 1
ATOM 1162 O O . GLN A 1 146 ? -19.279 -11.718 39.361 1.00 95.81 146 GLN A O 1
ATOM 1167 N N . GLU A 1 147 ? -18.312 -9.684 39.272 1.00 95.88 147 GLU A N 1
ATOM 1168 C CA . GLU A 1 147 ? -19.173 -9.060 40.280 1.00 95.88 147 GLU A CA 1
ATOM 1169 C C . GLU A 1 147 ? -20.633 -9.013 39.806 1.00 95.88 147 GLU A C 1
ATOM 1171 O O . GLU A 1 147 ? -21.524 -9.513 40.493 1.00 95.88 147 GLU A O 1
ATOM 1176 N N . ALA A 1 148 ? -20.873 -8.576 38.566 1.00 93.44 148 ALA A N 1
ATOM 1177 C CA . ALA A 1 148 ? -22.210 -8.570 37.971 1.00 93.44 148 ALA A CA 1
ATOM 1178 C C . ALA A 1 148 ? -22.828 -9.980 37.869 1.00 93.44 148 ALA A C 1
ATOM 1180 O O . ALA A 1 148 ? -24.038 -10.159 38.036 1.00 93.44 148 ALA A O 1
ATOM 1181 N N . LEU A 1 149 ? -22.016 -11.009 37.598 1.00 93.44 149 LEU A N 1
ATOM 1182 C CA . LEU A 1 149 ? -22.476 -12.400 37.599 1.00 93.44 149 LEU A CA 1
ATOM 1183 C C . LEU A 1 149 ? -22.842 -12.890 39.006 1.00 93.44 149 LEU A C 1
ATOM 1185 O O . LEU A 1 149 ? -23.821 -13.627 39.144 1.00 93.44 149 LEU A O 1
ATOM 1189 N N . ALA A 1 150 ? -22.093 -12.481 40.032 1.00 95.50 150 ALA A N 1
ATOM 1190 C CA . ALA A 1 150 ? -22.395 -12.812 41.421 1.00 95.50 150 ALA A CA 1
ATOM 1191 C C . ALA A 1 150 ? -23.703 -12.149 41.882 1.00 95.50 150 ALA A C 1
ATOM 1193 O O . ALA A 1 150 ? -24.588 -12.841 42.392 1.00 95.50 150 ALA A O 1
ATOM 1194 N N . GLU A 1 151 ? -23.879 -10.853 41.609 1.00 94.69 151 GLU A N 1
ATOM 1195 C CA . GLU A 1 151 ? -25.120 -10.124 41.906 1.00 94.69 151 GLU A CA 1
ATOM 1196 C C . GLU A 1 151 ? -26.329 -10.741 41.192 1.00 94.69 151 GLU A C 1
ATOM 1198 O O . GLU A 1 151 ? -27.400 -10.916 41.780 1.00 94.69 151 GLU A O 1
ATOM 1203 N N . LYS A 1 152 ? -26.161 -11.134 39.922 1.00 94.81 152 LYS A N 1
ATOM 1204 C CA . LYS A 1 152 ? -27.208 -11.818 39.156 1.00 94.81 152 LYS A CA 1
ATOM 1205 C C . LYS A 1 152 ? -27.646 -13.122 39.826 1.00 94.81 152 LYS A C 1
ATOM 1207 O O . LYS A 1 152 ? -28.844 -13.414 39.841 1.00 94.81 152 LYS A O 1
ATOM 1212 N N . GLU A 1 153 ? -26.715 -13.924 40.342 1.00 95.25 153 GLU A N 1
ATOM 1213 C CA . GLU A 1 153 ? -27.065 -15.184 41.006 1.00 95.25 153 GLU A CA 1
ATOM 1214 C C . GLU A 1 153 ? -27.730 -14.938 42.368 1.00 95.25 153 GLU A C 1
ATOM 1216 O O . GLU A 1 153 ? -28.707 -15.618 42.684 1.00 95.25 153 GLU A O 1
ATOM 1221 N N . GLU A 1 154 ? -27.299 -13.928 43.131 1.00 94.69 154 GLU A N 1
ATOM 1222 C CA . GLU A 1 154 ? -27.962 -13.537 44.385 1.00 94.69 154 GLU A CA 1
ATOM 1223 C C . GLU A 1 154 ? -29.409 -13.080 44.138 1.00 94.69 154 GLU A C 1
ATOM 1225 O O . GLU A 1 154 ? -30.346 -13.554 44.789 1.00 94.69 154 GLU A O 1
ATOM 1230 N N . LEU A 1 155 ? -29.621 -12.209 43.146 1.00 91.81 155 LEU A N 1
ATOM 1231 C CA . LEU A 1 155 ? -30.958 -11.757 42.758 1.00 91.81 155 LEU A CA 1
ATOM 1232 C C . LEU A 1 155 ? -31.838 -12.926 42.313 1.00 91.81 155 LEU A C 1
ATOM 1234 O O . LEU A 1 155 ? -33.002 -13.012 42.703 1.00 91.81 155 LEU A O 1
ATOM 1238 N N . LYS A 1 156 ? -31.283 -13.861 41.539 1.00 93.19 156 LYS A N 1
ATOM 1239 C CA . LYS A 1 156 ? -31.992 -15.064 41.095 1.00 93.19 156 LYS A CA 1
ATOM 1240 C C . LYS A 1 156 ? -32.394 -15.959 42.269 1.00 93.19 156 LYS A C 1
ATOM 1242 O O . LYS A 1 156 ? -33.534 -16.421 42.294 1.00 93.19 156 LYS A O 1
ATOM 1247 N N . GLN A 1 157 ? -31.515 -16.169 43.250 1.00 93.19 157 GLN A N 1
ATOM 1248 C CA . GLN A 1 157 ? -31.852 -16.906 44.475 1.00 93.19 157 GLN A CA 1
ATOM 1249 C C . GLN A 1 157 ? -32.971 -16.206 45.252 1.00 93.19 157 GLN A C 1
ATOM 1251 O O . GLN A 1 157 ? -33.917 -16.848 45.707 1.00 93.19 157 GLN A O 1
ATOM 1256 N N . ARG A 1 158 ? -32.914 -14.875 45.350 1.00 91.44 158 ARG A N 1
ATOM 1257 C CA . ARG A 1 158 ? -33.931 -14.088 46.050 1.00 91.44 158 ARG A CA 1
ATOM 1258 C C . ARG A 1 158 ? -35.289 -14.126 45.354 1.00 91.44 158 ARG A C 1
ATOM 1260 O O . ARG A 1 158 ? -36.306 -14.216 46.036 1.00 91.44 158 ARG A O 1
ATOM 1267 N N . CYS A 1 159 ? -35.311 -14.114 44.021 1.00 90.38 159 CYS A N 1
ATOM 1268 C CA . CYS A 1 159 ? -36.529 -14.340 43.243 1.00 90.38 159 CYS A CA 1
ATOM 1269 C C . CYS A 1 159 ? -37.117 -15.731 43.512 1.00 90.38 159 CYS A C 1
ATOM 1271 O O . CYS A 1 159 ? -38.303 -15.827 43.802 1.00 90.38 159 CYS A O 1
ATOM 1273 N N . GLN A 1 160 ? -36.296 -16.788 43.502 1.00 89.31 160 GLN A N 1
ATOM 1274 C CA . GLN A 1 160 ? -36.757 -18.155 43.792 1.00 89.31 160 GLN A CA 1
ATOM 1275 C C . GLN A 1 160 ? -37.345 -18.294 45.205 1.00 89.31 160 GLN A C 1
ATOM 1277 O O . GLN A 1 160 ? -38.377 -18.939 45.390 1.00 89.31 160 GLN A O 1
ATOM 1282 N N . GLU A 1 161 ? -36.720 -17.664 46.202 1.00 91.69 161 GLU A N 1
ATOM 1283 C CA . GLU A 1 161 ? -37.220 -17.647 47.580 1.00 91.69 161 GLU A CA 1
ATOM 1284 C C . GLU A 1 161 ? -38.555 -16.894 47.687 1.00 91.69 161 GLU A C 1
ATOM 1286 O O . GLU A 1 161 ? -39.497 -17.372 48.321 1.00 91.69 161 GLU A O 1
ATOM 1291 N N . LEU A 1 162 ? -38.669 -15.734 47.031 1.00 86.44 162 LEU A N 1
ATOM 1292 C CA . LEU A 1 162 ? -39.918 -14.972 46.986 1.00 86.44 162 LEU A CA 1
ATOM 1293 C C . LEU A 1 162 ? -41.034 -15.753 46.287 1.00 86.44 162 LEU A C 1
ATOM 1295 O O . LEU A 1 162 ? -42.147 -15.798 46.813 1.00 86.44 162 LEU A O 1
ATOM 1299 N N . ASP A 1 163 ? -40.736 -16.418 45.170 1.00 82.94 163 ASP A N 1
ATOM 1300 C CA . ASP A 1 163 ? -41.682 -17.293 44.476 1.00 82.94 163 ASP A CA 1
ATOM 1301 C C . ASP A 1 163 ? -42.170 -18.409 45.406 1.00 82.94 163 ASP A C 1
ATOM 1303 O O . ASP A 1 163 ? -43.376 -18.631 45.522 1.00 82.94 163 ASP A O 1
ATOM 1307 N N . MET A 1 164 ? -41.270 -19.059 46.154 1.00 82.75 164 MET A N 1
ATOM 1308 C CA . MET A 1 164 ? -41.641 -20.088 47.130 1.00 82.75 164 MET A CA 1
ATOM 1309 C C . MET A 1 164 ? -42.500 -19.524 48.275 1.00 82.75 164 MET A C 1
ATOM 1311 O O . MET A 1 164 ? -43.467 -20.164 48.704 1.00 82.75 164 MET A O 1
ATOM 1315 N N . GLN A 1 165 ? -42.202 -18.319 48.766 1.00 83.31 165 GLN A N 1
ATOM 1316 C CA . GLN A 1 165 ? -43.006 -17.662 49.801 1.00 83.31 165 GLN A CA 1
ATOM 1317 C C . GLN A 1 165 ? -44.404 -17.288 49.312 1.00 83.31 165 GLN A C 1
ATOM 1319 O O . GLN A 1 165 ? -45.376 -17.488 50.042 1.00 83.31 165 GLN A O 1
ATOM 1324 N N . VAL A 1 166 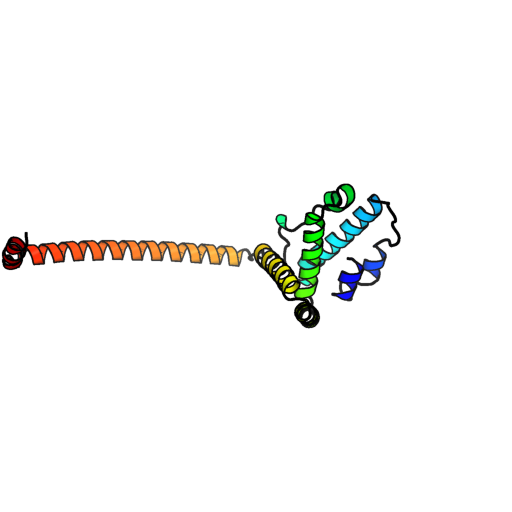? -44.530 -16.789 48.081 1.00 80.31 166 VAL A N 1
ATOM 1325 C CA . VAL A 1 166 ? -45.833 -16.550 47.448 1.00 80.31 166 VAL A CA 1
ATOM 1326 C C . VAL A 1 166 ? -46.590 -17.872 47.315 1.00 80.31 166 VAL A C 1
ATOM 1328 O O . VAL A 1 166 ? -47.759 -17.958 47.696 1.00 80.31 166 VAL A O 1
ATOM 1331 N N . TRP A 1 167 ? -45.909 -18.931 46.876 1.00 71.62 167 TRP A N 1
ATOM 1332 C CA . TRP A 1 167 ? -46.498 -20.258 46.685 1.00 71.62 167 TRP A CA 1
ATOM 1333 C C . TRP A 1 167 ? -46.980 -20.921 47.985 1.00 71.62 167 TRP A C 1
ATOM 1335 O O . TRP A 1 167 ? -47.934 -21.703 47.983 1.00 71.62 167 TRP A O 1
ATOM 1345 N N . THR A 1 168 ? -46.326 -20.623 49.109 1.00 74.75 168 THR A N 1
ATOM 1346 C CA . THR A 1 168 ? -46.661 -21.174 50.433 1.00 74.75 168 THR A CA 1
ATOM 1347 C C . THR A 1 168 ? -47.691 -20.336 51.188 1.00 74.75 168 THR A C 1
ATOM 1349 O O . THR A 1 168 ? -48.578 -20.908 51.821 1.00 74.75 168 THR A O 1
ATOM 1352 N N . LYS A 1 169 ? -47.616 -19.001 51.115 1.00 73.25 169 LYS A N 1
ATOM 1353 C CA . LYS A 1 169 ? -48.528 -18.083 51.823 1.00 73.25 169 LYS A CA 1
ATOM 1354 C C . LYS A 1 169 ? -49.850 -17.835 51.096 1.00 73.25 169 LYS A C 1
ATOM 1356 O O . LYS A 1 169 ? -50.775 -17.331 51.725 1.00 73.25 169 LYS A O 1
ATOM 1361 N N . ASN A 1 170 ? -49.959 -18.190 49.814 1.00 58.41 170 ASN A N 1
ATOM 1362 C CA . ASN A 1 170 ? -51.161 -17.963 49.008 1.00 58.41 170 ASN A CA 1
ATOM 1363 C C . ASN A 1 170 ? -51.778 -19.291 48.502 1.00 58.41 170 ASN A C 1
ATOM 1365 O O . ASN A 1 170 ? -51.728 -19.600 47.309 1.00 58.41 170 ASN A O 1
ATOM 1369 N N . PRO A 1 171 ? -52.360 -20.125 49.392 1.00 59.28 171 PRO A N 1
ATOM 1370 C CA . PRO A 1 171 ? -52.923 -21.428 49.019 1.00 59.28 171 PRO A CA 1
ATOM 1371 C C . PRO A 1 171 ? -54.118 -21.338 48.051 1.00 59.28 171 PRO A C 1
ATOM 1373 O O . PRO A 1 171 ? -54.427 -22.326 47.382 1.00 59.28 171 PRO A O 1
ATOM 1376 N N . ASP A 1 172 ? -54.753 -20.171 47.908 1.00 57.19 172 ASP A N 1
ATOM 1377 C CA . ASP A 1 172 ? -55.840 -19.952 46.943 1.00 57.19 172 ASP A CA 1
ATOM 1378 C C . ASP A 1 172 ? -55.375 -20.058 45.481 1.00 57.19 172 ASP A C 1
ATOM 1380 O O . ASP A 1 172 ? -56.147 -20.461 44.610 1.00 57.19 172 ASP A O 1
ATOM 1384 N N . TRP A 1 173 ? -54.089 -19.816 45.204 1.00 52.50 173 TRP A N 1
ATOM 1385 C CA . TRP A 1 173 ? -53.523 -19.942 43.858 1.00 52.50 173 TRP A CA 1
ATOM 1386 C C . TRP A 1 173 ? -53.349 -21.415 43.455 1.00 52.50 173 TRP A C 1
ATOM 1388 O O . TRP A 1 173 ? -53.514 -21.752 42.284 1.00 52.50 173 TRP A O 1
ATOM 1398 N N . LYS A 1 174 ? -53.127 -22.321 44.426 1.00 51.38 174 LYS A N 1
ATOM 1399 C CA . LYS A 1 174 ? -53.141 -23.779 44.194 1.00 51.38 174 LYS A CA 1
ATOM 1400 C C . LYS A 1 174 ? -54.525 -24.278 43.786 1.00 51.38 174 LYS A C 1
ATOM 1402 O O . LYS A 1 174 ? -54.620 -25.133 42.912 1.00 51.38 174 LYS A O 1
ATOM 1407 N N . ARG A 1 175 ? -55.592 -23.731 44.387 1.00 52.22 175 ARG A N 1
ATOM 1408 C CA . ARG A 1 175 ? -56.976 -24.030 43.982 1.00 52.22 175 ARG A CA 1
ATOM 1409 C C . ARG A 1 175 ? -57.277 -23.471 42.595 1.00 52.22 175 ARG A C 1
ATOM 1411 O O . ARG A 1 175 ? -57.804 -24.205 41.772 1.00 52.22 175 ARG A O 1
ATOM 1418 N N . ALA A 1 176 ? -56.909 -22.221 42.313 1.00 51.12 176 ALA A N 1
ATOM 1419 C CA . ALA A 1 176 ? -57.161 -21.595 41.012 1.00 51.12 176 ALA A CA 1
ATOM 1420 C C . ALA A 1 176 ? -56.466 -22.325 39.843 1.00 51.12 176 ALA A C 1
ATOM 1422 O O . ALA A 1 176 ? -57.091 -22.537 38.807 1.00 51.12 176 ALA A O 1
ATOM 1423 N N . PHE A 1 177 ? -55.219 -22.782 40.018 1.00 49.09 177 PHE A N 1
ATOM 1424 C CA . PHE A 1 177 ? -54.500 -23.550 38.990 1.00 49.09 177 PHE A CA 1
ATOM 1425 C C . PHE A 1 177 ? -54.974 -25.007 38.853 1.00 49.09 177 PHE A C 1
ATOM 1427 O O . PHE A 1 177 ? -54.886 -25.560 37.761 1.00 49.09 177 PHE A O 1
ATOM 1434 N N . SER A 1 178 ? -55.532 -25.627 39.903 1.00 52.88 178 SER A N 1
ATOM 1435 C CA . SER A 1 178 ? -56.133 -26.970 39.794 1.00 52.88 178 SER A CA 1
ATOM 1436 C C . SER A 1 178 ? -57.445 -27.012 39.001 1.00 52.88 178 SER A C 1
ATOM 1438 O O . SER A 1 178 ? -57.911 -28.096 38.686 1.00 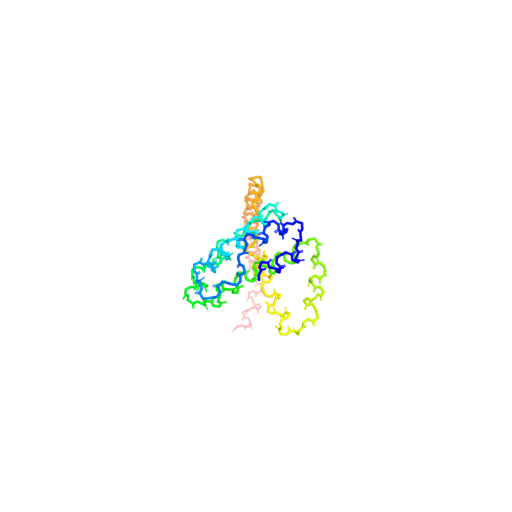52.88 178 SER A O 1
ATOM 1440 N N . TYR A 1 179 ? -58.049 -25.858 38.694 1.00 46.25 179 TYR A N 1
ATOM 1441 C CA . TYR A 1 179 ? -59.232 -25.772 37.826 1.00 46.25 179 TYR A CA 1
ATOM 1442 C C . TYR A 1 179 ? -58.885 -25.586 36.337 1.00 46.25 179 TYR A C 1
ATOM 1444 O O . TYR A 1 179 ? -59.791 -25.604 35.507 1.00 46.25 179 TYR A O 1
ATOM 1452 N N . PHE A 1 180 ? -57.606 -25.382 35.998 1.00 47.84 180 PHE A N 1
ATOM 1453 C CA . PHE A 1 180 ? -57.130 -25.128 34.628 1.00 47.84 180 PHE A CA 1
ATOM 1454 C C . PHE A 1 180 ? -56.320 -26.287 34.011 1.00 47.84 180 PHE A C 1
ATOM 1456 O O . PHE A 1 180 ? -55.916 -26.177 32.855 1.00 47.84 180 PHE A O 1
ATOM 1463 N N . ASN A 1 181 ? -56.104 -27.376 34.756 1.00 37.81 181 ASN A N 1
ATOM 1464 C CA . ASN A 1 181 ? -55.539 -28.656 34.300 1.00 37.81 181 ASN A CA 1
ATOM 1465 C C . ASN A 1 181 ? -56.588 -29.755 34.492 1.00 37.81 181 ASN A C 1
ATOM 1467 O O . ASN A 1 181 ? -56.603 -30.701 33.677 1.00 37.81 181 ASN A O 1
#